Protein AF-Q9I3F7-F1 (afdb_monomer_lite)

pLDDT: mean 92.67, std 5.55, range [68.88, 98.31]

Structure (mmCIF, N/CA/C/O backbone):
data_AF-Q9I3F7-F1
#
_entry.id   AF-Q9I3F7-F1
#
loop_
_atom_site.group_PDB
_atom_site.id
_atom_site.type_symbol
_atom_site.label_atom_id
_atom_site.label_alt_id
_atom_site.label_comp_id
_atom_site.label_asym_id
_atom_site.label_entity_id
_atom_site.label_seq_id
_atom_site.pdbx_PDB_ins_code
_atom_site.Cartn_x
_atom_site.Cartn_y
_atom_site.Cartn_z
_atom_site.occupancy
_atom_site.B_iso_or_equiv
_atom_site.auth_seq_id
_atom_site.auth_comp_id
_atom_site.auth_asym_id
_atom_site.auth_atom_id
_atom_site.pdbx_PDB_model_num
ATOM 1 N N . MET A 1 1 ? -3.276 -1.428 0.324 1.00 85.62 1 MET A N 1
ATOM 2 C CA . MET A 1 1 ? -2.419 -0.882 1.399 1.00 85.62 1 MET A CA 1
ATOM 3 C C . MET A 1 1 ? -3.302 -0.274 2.473 1.00 85.62 1 MET A C 1
ATOM 5 O O . MET A 1 1 ? -4.409 0.123 2.138 1.00 85.62 1 MET A O 1
ATOM 9 N N . ILE A 1 2 ? -2.845 -0.257 3.723 1.00 95.44 2 ILE A N 1
ATOM 10 C CA . ILE A 1 2 ? -3.540 0.351 4.869 1.00 95.44 2 ILE A CA 1
ATOM 11 C C . ILE A 1 2 ? -2.523 1.130 5.718 1.00 95.44 2 ILE A C 1
ATOM 13 O O . ILE A 1 2 ? -1.342 0.770 5.686 1.00 95.44 2 ILE A O 1
ATOM 17 N N . PRO A 1 3 ? -2.939 2.162 6.472 1.00 95.75 3 PRO A N 1
ATOM 18 C CA . PRO A 1 3 ? -2.073 2.801 7.459 1.00 95.75 3 PRO A CA 1
ATOM 19 C C . PRO A 1 3 ? -1.692 1.837 8.586 1.00 95.75 3 PRO A C 1
ATOM 21 O O . PRO A 1 3 ? -2.475 0.958 8.956 1.00 95.75 3 PRO A O 1
ATOM 24 N N . VAL A 1 4 ? -0.512 2.041 9.175 1.00 94.19 4 VAL A N 1
ATOM 25 C CA . VAL A 1 4 ? -0.066 1.261 10.340 1.00 94.19 4 VAL A CA 1
ATOM 26 C C . VAL A 1 4 ? -0.965 1.494 11.556 1.00 94.19 4 VAL A C 1
ATOM 28 O O . VAL A 1 4 ? -1.304 0.533 12.239 1.00 94.19 4 VAL A O 1
ATOM 31 N N . ASP A 1 5 ? -1.437 2.726 11.761 1.00 95.69 5 ASP A N 1
ATOM 32 C CA . ASP A 1 5 ? -2.323 3.068 12.878 1.00 95.69 5 ASP A CA 1
ATOM 33 C C . ASP A 1 5 ? -3.667 2.345 12.761 1.00 95.69 5 ASP A C 1
ATOM 35 O O . ASP A 1 5 ? -4.121 1.723 13.717 1.00 95.69 5 ASP A O 1
ATOM 39 N N . TYR A 1 6 ? -4.241 2.293 11.552 1.00 97.69 6 TYR A N 1
ATOM 40 C CA . TYR A 1 6 ? -5.432 1.484 11.283 1.00 97.69 6 TYR A CA 1
ATOM 41 C C . TYR A 1 6 ? -5.195 0.002 11.601 1.00 97.69 6 TYR A C 1
ATOM 43 O O . TYR A 1 6 ? -6.049 -0.662 12.187 1.00 97.69 6 TYR A O 1
ATOM 51 N N . CYS A 1 7 ? -4.032 -0.533 11.214 1.00 97.94 7 CYS A N 1
ATOM 52 C CA . CYS A 1 7 ? -3.683 -1.919 11.509 1.00 97.94 7 CYS A CA 1
ATOM 53 C C . CYS A 1 7 ? -3.621 -2.169 13.025 1.00 97.94 7 CYS A C 1
ATOM 55 O O . CYS A 1 7 ? -4.185 -3.150 13.509 1.00 97.94 7 CYS A O 1
ATOM 57 N N . ALA A 1 8 ? -2.992 -1.262 13.777 1.00 98.12 8 ALA A N 1
ATOM 58 C CA . ALA A 1 8 ? -2.903 -1.342 15.230 1.00 98.12 8 ALA A CA 1
ATOM 59 C C . ALA A 1 8 ? -4.284 -1.261 15.900 1.00 98.12 8 ALA A C 1
ATOM 61 O O . ALA A 1 8 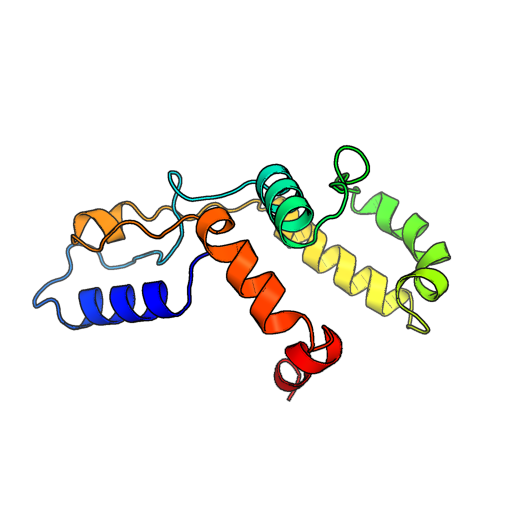? -4.599 -2.095 16.748 1.00 98.12 8 ALA A O 1
ATOM 62 N N . GLU A 1 9 ? -5.134 -0.318 15.486 1.00 97.88 9 GLU A N 1
ATOM 63 C CA . GLU A 1 9 ? -6.507 -0.186 15.986 1.00 97.88 9 GLU A CA 1
ATOM 64 C C . GLU A 1 9 ? -7.342 -1.440 15.705 1.00 97.88 9 GLU A C 1
ATOM 66 O O . GLU A 1 9 ? -8.020 -1.946 16.600 1.00 97.88 9 GLU A O 1
ATOM 71 N N . ALA A 1 10 ? -7.252 -1.989 14.490 1.00 98.12 10 ALA A N 1
ATOM 72 C CA . ALA A 1 10 ? -7.932 -3.225 14.120 1.00 98.12 10 ALA A CA 1
ATOM 73 C C . ALA A 1 10 ? -7.455 -4.418 14.966 1.00 98.12 10 ALA A C 1
ATOM 75 O O . ALA A 1 10 ? -8.276 -5.202 15.442 1.00 98.12 10 ALA A O 1
ATOM 76 N N . LEU A 1 11 ? -6.142 -4.539 15.199 1.00 98.31 11 LEU A N 1
ATOM 77 C CA . LEU A 1 11 ? -5.571 -5.580 16.058 1.00 98.31 11 LEU A CA 1
ATOM 78 C C . LEU A 1 11 ? -6.060 -5.458 17.503 1.00 98.31 11 LEU A C 1
ATOM 80 O O . LEU A 1 11 ? -6.470 -6.460 18.085 1.00 98.31 11 LEU A O 1
ATOM 84 N N . ILE A 1 12 ? -6.057 -4.248 18.069 1.00 98.00 12 ILE A N 1
ATOM 85 C CA . ILE A 1 12 ? -6.564 -3.992 19.424 1.00 98.00 12 ILE A CA 1
ATOM 86 C C . ILE A 1 12 ? -8.057 -4.321 19.499 1.00 98.00 12 ILE A C 1
ATOM 88 O O . ILE A 1 12 ? -8.488 -5.025 20.413 1.00 98.00 12 ILE A O 1
ATOM 92 N N . GLY A 1 13 ? -8.843 -3.867 18.521 1.00 97.25 13 GLY A N 1
ATOM 93 C CA . GLY A 1 13 ? -10.279 -4.119 18.465 1.00 97.25 13 GLY A CA 1
ATOM 94 C C . GLY A 1 13 ? -10.620 -5.610 18.412 1.00 97.25 13 GLY A C 1
ATOM 95 O O . GLY A 1 13 ? -11.537 -6.046 19.101 1.00 97.25 13 GLY A O 1
ATOM 96 N N . LEU A 1 14 ? -9.855 -6.409 17.662 1.00 98.19 14 LEU A N 1
ATOM 97 C CA . LEU A 1 14 ? -10.007 -7.866 17.644 1.00 98.19 14 LEU A CA 1
ATOM 98 C C . LEU A 1 14 ? -9.528 -8.515 18.953 1.00 98.19 14 LEU A C 1
ATOM 100 O O . LEU A 1 14 ? -10.222 -9.362 19.508 1.00 98.19 14 LEU A O 1
ATOM 104 N N . ALA A 1 15 ? -8.365 -8.117 19.471 1.00 97.56 15 ALA A N 1
ATOM 105 C CA . ALA A 1 15 ? -7.763 -8.735 20.653 1.00 97.56 15 ALA A CA 1
ATOM 106 C C . ALA A 1 15 ? -8.561 -8.494 21.945 1.00 97.56 15 ALA A C 1
ATOM 108 O O . ALA A 1 15 ? -8.517 -9.319 22.856 1.00 97.56 15 ALA A O 1
ATOM 109 N N . LEU A 1 16 ? -9.281 -7.372 22.035 1.00 97.19 16 LEU A N 1
ATOM 110 C CA . LEU A 1 16 ? -10.071 -7.007 23.214 1.00 97.19 16 LEU A CA 1
ATOM 111 C C . LEU A 1 16 ? -11.514 -7.527 23.176 1.00 97.19 16 LEU A C 1
ATOM 113 O O . LEU A 1 16 ? -12.254 -7.344 24.147 1.00 97.19 16 LEU A O 1
ATOM 117 N N . LYS A 1 17 ? -11.941 -8.176 22.088 1.00 97.06 17 LYS A N 1
ATOM 118 C CA . LYS A 1 17 ? -13.280 -8.762 22.015 1.00 97.06 17 LYS A CA 1
ATOM 119 C C . LYS A 1 17 ? -13.389 -10.020 22.884 1.00 97.06 17 LYS A C 1
ATOM 121 O O . LYS A 1 17 ? -12.553 -10.911 22.762 1.00 97.06 17 LYS A O 1
ATOM 126 N N . PRO A 1 18 ? -14.459 -10.165 23.694 1.00 96.81 18 PRO A N 1
ATOM 127 C CA . PRO A 1 18 ? -14.674 -11.374 24.495 1.00 96.81 18 PRO A CA 1
ATOM 128 C C . PRO A 1 18 ? -14.852 -12.643 23.652 1.00 96.81 18 PRO A C 1
ATOM 130 O O . PRO A 1 18 ? -14.509 -13.738 24.088 1.00 96.81 18 PRO A O 1
ATOM 133 N N . CYS A 1 19 ? -15.428 -12.498 22.458 1.00 97.31 19 CYS A N 1
ATOM 134 C CA . CYS A 1 19 ? -15.626 -13.570 21.495 1.00 97.31 19 CYS A CA 1
ATOM 135 C C . CYS A 1 19 ? -15.497 -12.997 20.081 1.00 97.31 19 CYS A C 1
ATOM 137 O O . CYS A 1 19 ? -15.997 -11.905 19.806 1.00 97.31 19 CYS A O 1
ATOM 139 N N . LEU A 1 20 ? -14.817 -13.743 19.215 1.00 98.12 20 LEU A N 1
ATOM 140 C CA . LEU A 1 20 ? -14.636 -13.440 17.801 1.00 98.12 20 LEU A CA 1
ATOM 141 C C . LEU A 1 20 ? -15.626 -14.273 16.980 1.00 98.12 20 LEU A C 1
ATOM 143 O O . LEU A 1 20 ? -15.785 -15.468 17.235 1.00 98.12 20 LEU A O 1
ATOM 147 N N . GLY A 1 21 ? -16.282 -13.657 15.997 1.00 97.94 21 GLY A N 1
ATOM 148 C CA . GLY A 1 21 ? -17.213 -14.329 15.089 1.00 97.94 21 GLY A CA 1
ATOM 149 C C . GLY A 1 21 ? -16.529 -15.239 14.066 1.00 97.94 21 GLY A C 1
ATOM 150 O O . GLY A 1 21 ? -17.168 -16.133 13.515 1.00 97.94 21 GLY A O 1
ATOM 151 N N . HIS A 1 22 ? -15.224 -15.053 13.837 1.00 98.06 22 HIS A N 1
ATOM 152 C CA . HIS A 1 22 ? -14.426 -15.798 12.864 1.00 98.06 22 HIS A CA 1
ATOM 153 C C . HIS A 1 22 ? -13.066 -16.205 13.448 1.00 98.06 22 HIS A C 1
ATOM 155 O O . HIS A 1 22 ? -12.542 -15.579 14.362 1.00 98.06 22 HIS A O 1
ATOM 161 N N . SER A 1 23 ? -12.449 -17.249 12.890 1.00 96.56 23 SER A N 1
ATOM 162 C CA . SER A 1 23 ? -11.103 -17.702 13.289 1.00 96.56 23 SER A CA 1
ATOM 163 C C . SER A 1 23 ? -9.965 -17.060 12.486 1.00 96.56 23 SER A C 1
ATOM 165 O O . SER A 1 23 ? -8.796 -17.235 12.825 1.00 96.56 23 SER A O 1
ATOM 167 N N . LEU A 1 24 ? -10.293 -16.341 11.408 1.00 97.81 24 LEU A N 1
ATOM 168 C CA . LEU A 1 24 ? -9.333 -15.704 10.509 1.00 97.81 24 LEU A CA 1
ATOM 169 C C . LEU A 1 24 ? -9.894 -14.389 9.973 1.00 97.81 24 LEU A C 1
ATOM 171 O O . LEU A 1 24 ? -11.006 -14.361 9.433 1.00 97.81 24 LEU A O 1
ATOM 175 N N . TYR A 1 25 ? -9.059 -13.353 10.032 1.00 97.94 25 TYR A N 1
ATOM 176 C CA . TYR A 1 25 ? -9.343 -12.005 9.555 1.00 97.94 25 TYR A CA 1
ATOM 177 C C . TYR A 1 25 ? -8.221 -11.512 8.644 1.00 97.94 25 TYR A C 1
ATOM 179 O O . TYR A 1 25 ? -7.046 -11.773 8.899 1.00 97.94 25 TYR A O 1
ATOM 187 N N . HIS A 1 26 ? -8.581 -10.740 7.618 1.00 97.31 26 HIS A N 1
ATOM 188 C CA . HIS A 1 26 ? -7.622 -9.963 6.842 1.00 97.31 26 HIS A CA 1
ATOM 189 C C . HIS A 1 26 ? -7.745 -8.486 7.193 1.00 97.31 26 HIS A C 1
ATOM 191 O O . HIS A 1 26 ? -8.710 -7.817 6.818 1.00 97.31 26 HIS A O 1
ATOM 197 N N . ILE A 1 27 ? -6.727 -7.964 7.871 1.00 97.75 27 ILE A N 1
ATOM 198 C CA . ILE A 1 27 ? -6.592 -6.532 8.119 1.00 97.75 27 ILE A CA 1
ATOM 199 C C . ILE A 1 27 ? -6.060 -5.897 6.837 1.00 97.75 27 ILE A C 1
ATOM 201 O O . ILE A 1 27 ? -4.875 -5.970 6.518 1.00 97.75 27 ILE A O 1
ATOM 205 N N . SER A 1 28 ? -6.980 -5.376 6.030 1.00 97.19 28 SER A N 1
ATOM 206 C CA . SER A 1 28 ? -6.699 -4.911 4.675 1.00 97.19 28 SER A CA 1
ATOM 207 C C . SER A 1 28 ? -7.700 -3.847 4.232 1.00 97.19 28 SER A C 1
ATOM 209 O O . SER A 1 28 ? -8.728 -3.645 4.876 1.00 97.19 28 SER A O 1
ATOM 211 N N . ALA A 1 29 ? -7.414 -3.199 3.100 1.00 97.19 29 ALA A N 1
ATOM 212 C CA . ALA A 1 29 ? -8.285 -2.190 2.499 1.00 97.19 29 ALA A CA 1
ATOM 213 C C . ALA A 1 29 ? -9.657 -2.754 2.073 1.00 97.19 29 ALA A C 1
ATOM 215 O O . ALA A 1 29 ? -10.656 -2.032 2.052 1.00 97.19 29 ALA A O 1
ATOM 216 N N . GLY A 1 30 ? -9.719 -4.048 1.739 1.00 96.94 30 GLY A N 1
ATOM 217 C CA . GLY A 1 30 ? -10.912 -4.661 1.168 1.00 96.94 30 GLY A CA 1
ATOM 218 C C . GLY A 1 30 ? -11.299 -4.096 -0.197 1.00 96.94 30 GLY A C 1
ATOM 219 O O . GLY A 1 30 ? -10.694 -3.159 -0.721 1.00 96.94 30 GLY A O 1
ATOM 220 N N . HIS A 1 31 ? -12.372 -4.643 -0.763 1.00 95.00 31 HIS A N 1
ATOM 221 C CA . HIS A 1 31 ? -12.860 -4.257 -2.090 1.00 95.00 31 HIS A CA 1
ATOM 222 C C . HIS A 1 31 ? -13.299 -2.793 -2.202 1.00 95.00 31 HIS A C 1
ATOM 224 O O . HIS A 1 31 ? -13.265 -2.229 -3.290 1.00 95.00 31 HIS A O 1
ATOM 230 N N . ARG A 1 32 ? -13.698 -2.163 -1.090 1.00 94.88 32 ARG A N 1
ATOM 231 C CA . ARG A 1 32 ? -14.228 -0.790 -1.094 1.00 94.88 32 ARG A CA 1
ATOM 232 C C . ARG A 1 32 ? -13.146 0.287 -1.026 1.00 94.88 32 ARG A C 1
ATOM 234 O O . ARG A 1 32 ? -13.349 1.371 -1.565 1.00 94.88 32 ARG A O 1
ATOM 241 N N . ALA A 1 33 ? -12.018 0.010 -0.369 1.00 96.69 33 ALA A N 1
ATOM 242 C CA . ALA A 1 33 ? -10.962 1.003 -0.163 1.00 96.69 33 ALA A CA 1
ATOM 243 C C . ALA A 1 33 ? -9.659 0.699 -0.919 1.00 96.69 33 ALA A C 1
ATOM 245 O O . ALA A 1 33 ? -8.710 1.479 -0.842 1.00 96.69 33 ALA A O 1
ATOM 246 N N . ALA A 1 34 ? -9.588 -0.417 -1.651 1.00 96.81 34 ALA A N 1
ATOM 247 C CA . ALA A 1 34 ? -8.447 -0.703 -2.509 1.00 96.81 34 ALA A CA 1
ATOM 248 C C . ALA A 1 34 ? -8.297 0.339 -3.629 1.00 96.81 34 ALA A C 1
ATOM 250 O O . ALA A 1 34 ? -9.277 0.924 -4.100 1.00 96.81 34 ALA A O 1
ATOM 251 N N . CYS A 1 35 ? -7.046 0.541 -4.044 1.00 96.00 35 CYS A N 1
ATOM 252 C CA . CYS A 1 35 ? -6.661 1.453 -5.112 1.00 96.00 35 CYS A CA 1
ATOM 253 C C . CYS A 1 35 ? -5.888 0.682 -6.182 1.00 96.00 35 CYS A C 1
ATOM 255 O O . CYS A 1 35 ? -5.065 -0.184 -5.873 1.00 96.00 35 CYS A O 1
ATOM 257 N N . THR A 1 36 ? -6.140 1.030 -7.432 1.00 93.62 36 THR A N 1
ATOM 258 C CA . THR A 1 36 ? -5.365 0.623 -8.599 1.00 93.62 36 THR A CA 1
ATOM 259 C C . THR A 1 36 ? -4.049 1.396 -8.668 1.00 93.62 36 THR A C 1
ATOM 261 O O . THR A 1 36 ? -3.902 2.458 -8.065 1.00 93.62 36 THR A O 1
ATOM 264 N N . PHE A 1 37 ? -3.089 0.898 -9.452 1.00 92.69 37 PHE A N 1
ATOM 265 C CA . PHE A 1 37 ? -1.855 1.642 -9.711 1.00 92.69 37 PHE A CA 1
ATOM 266 C C . PHE A 1 37 ? -2.130 3.018 -10.335 1.00 92.69 37 PHE A C 1
ATOM 268 O O . PHE A 1 37 ? -1.506 3.988 -9.926 1.00 92.69 37 PHE A O 1
ATOM 275 N N . GLY A 1 38 ? -3.079 3.118 -11.275 1.00 95.50 38 GLY A N 1
ATOM 276 C CA . GLY A 1 38 ? -3.427 4.390 -11.920 1.00 95.50 38 GLY A CA 1
ATOM 277 C C . GLY A 1 38 ? -3.911 5.443 -10.921 1.00 95.50 38 GLY A C 1
ATOM 278 O O . GLY A 1 38 ? -3.419 6.565 -10.925 1.00 95.50 38 GLY A O 1
ATOM 279 N N . GLU A 1 39 ? -4.788 5.062 -9.987 1.00 96.94 39 GLU A N 1
ATOM 280 C CA . GLU A 1 39 ? -5.240 5.969 -8.919 1.00 96.94 39 GLU A CA 1
ATOM 281 C C . GLU A 1 39 ? -4.085 6.421 -8.011 1.00 96.94 39 GLU A C 1
ATOM 283 O O . GLU A 1 39 ? -4.044 7.575 -7.578 1.00 96.94 39 GLU A O 1
ATOM 288 N N . ILE A 1 40 ? -3.138 5.521 -7.729 1.00 97.00 40 ILE A N 1
ATOM 289 C CA . ILE A 1 40 ? -1.948 5.828 -6.927 1.00 97.00 40 ILE A CA 1
ATOM 290 C C . ILE A 1 40 ? -1.014 6.777 -7.679 1.00 97.00 40 ILE A C 1
ATOM 292 O O . ILE A 1 40 ? -0.550 7.748 -7.089 1.00 97.00 40 ILE A O 1
ATOM 296 N N . ASP A 1 41 ? -0.755 6.521 -8.960 1.00 97.62 41 ASP A N 1
ATOM 297 C CA . ASP A 1 41 ? 0.088 7.351 -9.823 1.00 97.62 41 ASP A CA 1
ATOM 298 C C . ASP A 1 41 ? -0.463 8.776 -9.926 1.00 97.62 41 ASP A C 1
ATOM 300 O O . ASP A 1 41 ? 0.258 9.745 -9.696 1.00 97.62 41 ASP A O 1
ATOM 304 N N . GLU A 1 42 ? -1.766 8.919 -10.165 1.00 97.94 42 GLU A N 1
ATOM 305 C CA . GLU A 1 42 ? -2.416 10.226 -10.199 1.00 97.94 42 GLU A CA 1
ATOM 306 C C . GLU A 1 42 ? -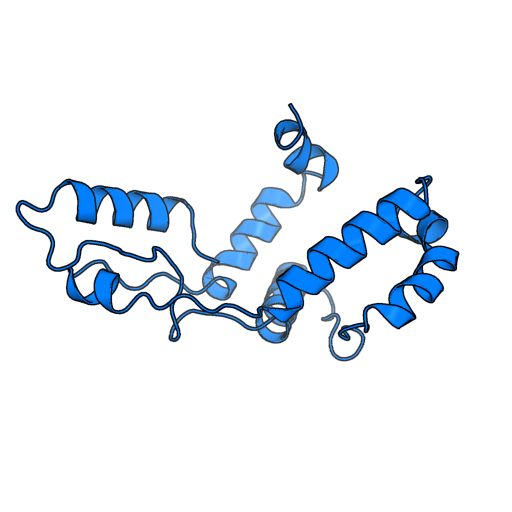2.333 10.963 -8.857 1.00 97.94 42 GLU A C 1
ATOM 308 O O . GLU A 1 42 ? -2.039 12.161 -8.820 1.00 97.94 42 GLU A O 1
ATOM 313 N N . ALA A 1 43 ? -2.596 10.272 -7.744 1.00 97.94 43 ALA A N 1
ATOM 314 C CA . ALA A 1 43 ? -2.528 10.875 -6.417 1.00 97.94 43 ALA A CA 1
ATOM 315 C C . ALA A 1 43 ? -1.091 11.275 -6.045 1.00 97.94 43 ALA A C 1
ATOM 317 O O . ALA A 1 43 ? -0.875 12.373 -5.530 1.00 97.94 43 ALA A O 1
ATOM 318 N N . PHE A 1 44 ? -0.108 10.436 -6.375 1.00 97.06 44 PHE A N 1
ATOM 319 C CA . PHE A 1 44 ? 1.309 10.725 -6.176 1.00 97.06 44 PHE A CA 1
ATOM 320 C C . PHE A 1 44 ? 1.761 11.923 -7.016 1.00 97.06 44 PHE A C 1
ATOM 322 O O . PHE A 1 44 ? 2.409 12.835 -6.505 1.00 97.06 44 PHE A O 1
ATOM 329 N N . ALA A 1 45 ? 1.386 11.955 -8.297 1.00 97.25 45 ALA A N 1
ATOM 330 C CA . ALA A 1 45 ? 1.706 13.044 -9.212 1.00 97.25 45 ALA A CA 1
ATOM 331 C C . ALA A 1 45 ? 1.143 14.382 -8.718 1.00 97.25 45 ALA A C 1
ATOM 333 O O . ALA A 1 45 ? 1.875 15.372 -8.667 1.00 97.25 45 ALA A O 1
ATOM 334 N N . ARG A 1 46 ? -0.119 14.393 -8.261 1.00 97.50 46 ARG A N 1
ATOM 335 C CA . ARG A 1 46 ? -0.732 15.573 -7.632 1.00 97.50 46 ARG A CA 1
ATOM 336 C C . ARG A 1 46 ? 0.032 16.017 -6.386 1.00 97.50 46 ARG A C 1
ATOM 338 O O . ARG A 1 46 ? 0.355 17.196 -6.280 1.00 97.50 46 ARG A O 1
ATOM 345 N N . ALA A 1 47 ? 0.351 15.094 -5.478 1.00 96.81 47 ALA A N 1
ATOM 346 C CA . ALA A 1 47 ? 1.076 15.405 -4.245 1.00 96.81 47 ALA A CA 1
ATOM 347 C C . ALA A 1 47 ? 2.491 15.952 -4.501 1.00 96.81 47 ALA A C 1
ATOM 349 O O . ALA A 1 47 ? 2.969 16.805 -3.757 1.00 96.81 47 ALA A O 1
ATOM 350 N N . ASN A 1 48 ? 3.148 15.484 -5.563 1.00 94.00 48 ASN A N 1
ATOM 351 C CA . ASN A 1 48 ? 4.511 15.872 -5.917 1.00 94.00 48 ASN A CA 1
ATOM 352 C C . ASN A 1 48 ? 4.583 17.040 -6.926 1.00 94.00 48 ASN A C 1
ATOM 354 O O . ASN A 1 48 ? 5.671 17.400 -7.369 1.00 94.00 48 ASN A O 1
ATOM 358 N N . GLY A 1 49 ? 3.442 17.608 -7.343 1.00 94.69 49 GLY A N 1
ATOM 359 C CA . GLY A 1 49 ? 3.395 18.673 -8.354 1.00 94.69 49 GLY A CA 1
ATOM 360 C C . GLY A 1 49 ? 3.959 18.257 -9.720 1.00 94.69 49 GLY A C 1
ATOM 361 O O . GLY A 1 49 ? 4.520 19.084 -10.439 1.00 94.69 49 GLY A O 1
ATOM 362 N N . ALA A 1 50 ? 3.849 16.974 -10.068 1.00 95.25 50 ALA A N 1
ATOM 363 C CA . ALA A 1 50 ? 4.408 16.381 -11.278 1.00 95.25 50 ALA A CA 1
ATOM 364 C C . ALA A 1 50 ? 3.307 15.839 -12.204 1.00 95.25 50 ALA A C 1
ATOM 366 O O . ALA A 1 50 ? 2.143 15.725 -11.826 1.00 95.25 50 ALA A O 1
ATOM 367 N N . ALA A 1 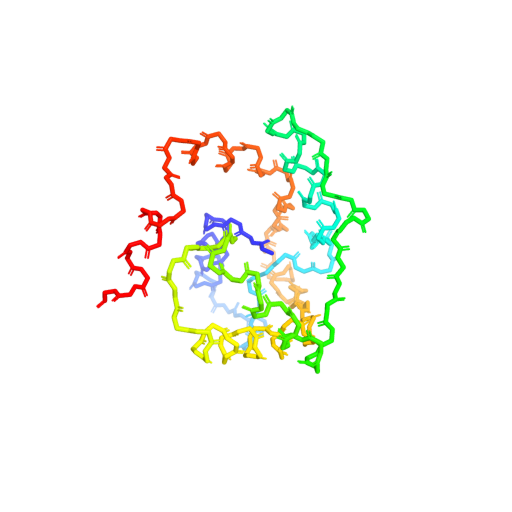51 ? 3.680 15.485 -13.434 1.00 97.06 51 ALA A N 1
ATOM 368 C CA . ALA A 1 51 ? 2.791 14.743 -14.322 1.00 97.06 51 ALA A CA 1
ATOM 369 C C . ALA A 1 51 ? 2.773 13.249 -13.940 1.00 97.06 51 ALA A C 1
ATOM 371 O O . ALA A 1 51 ? 3.834 12.710 -13.602 1.00 97.06 51 ALA A O 1
ATOM 372 N N . PRO A 1 52 ? 1.616 12.568 -14.041 1.00 97.50 52 PRO A N 1
ATOM 373 C CA . PRO A 1 52 ? 1.536 11.128 -13.822 1.00 97.50 52 PRO A CA 1
ATOM 374 C C . PRO A 1 52 ? 2.420 10.351 -14.805 1.00 97.50 52 PRO A C 1
ATOM 376 O O . PRO A 1 52 ? 2.788 10.820 -15.895 1.00 97.50 52 PRO A O 1
ATOM 379 N N . VAL A 1 53 ? 2.781 9.129 -14.423 1.00 95.94 53 VAL A N 1
ATOM 380 C CA . VAL A 1 53 ? 3.409 8.174 -15.337 1.00 95.94 53 VAL A CA 1
ATOM 381 C C . VAL A 1 53 ? 2.449 7.849 -16.483 1.00 95.94 53 VAL A C 1
ATOM 383 O O . VAL A 1 53 ? 2.872 7.881 -17.648 1.00 95.94 53 VAL A O 1
ATOM 386 N N . GLY A 1 54 ? 1.173 7.625 -16.156 1.00 94.50 54 GLY A N 1
ATOM 387 C CA . GLY A 1 54 ? 0.091 7.347 -17.095 1.00 94.50 54 GLY A CA 1
ATOM 388 C C . GLY A 1 54 ? 0.385 6.123 -17.961 1.00 94.50 54 GLY A C 1
ATOM 389 O O . GLY A 1 54 ? 0.972 5.146 -17.501 1.00 94.50 54 GLY A O 1
ATOM 390 N N . GLU A 1 55 ? 0.073 6.221 -19.253 1.00 91.44 55 GLU A N 1
ATOM 391 C CA . GLU A 1 55 ? 0.248 5.156 -20.260 1.00 91.44 55 GLU A CA 1
ATOM 392 C C . GLU A 1 55 ? 1.694 4.650 -20.424 1.00 91.44 55 GLU A C 1
ATOM 394 O O . GLU A 1 55 ? 1.948 3.628 -21.063 1.00 91.44 55 GLU A O 1
ATOM 399 N N . ARG A 1 56 ? 2.686 5.355 -19.860 1.00 90.44 56 ARG A N 1
ATOM 400 C CA . ARG A 1 56 ? 4.074 4.867 -19.839 1.00 90.44 56 ARG A CA 1
ATOM 401 C C . ARG A 1 56 ? 4.247 3.683 -18.890 1.00 90.44 56 ARG A C 1
ATOM 403 O O . ARG A 1 56 ? 5.202 2.920 -19.053 1.00 90.44 56 ARG A O 1
ATOM 410 N N . TYR A 1 57 ? 3.369 3.545 -17.898 1.00 90.75 57 TYR A N 1
ATOM 411 C CA . TYR A 1 57 ? 3.344 2.386 -17.026 1.00 90.75 57 TYR A CA 1
ATOM 412 C C . TYR A 1 57 ? 2.653 1.235 -17.747 1.00 90.75 57 TYR A C 1
ATOM 414 O O . TYR A 1 57 ? 1.484 1.314 -18.111 1.00 90.75 57 TYR A O 1
ATOM 422 N N . ARG A 1 58 ? 3.385 0.139 -17.927 1.00 86.00 58 ARG A N 1
ATOM 423 C CA . ARG A 1 58 ? 2.855 -1.084 -18.518 1.00 86.00 58 ARG A CA 1
ATOM 424 C C . ARG A 1 58 ? 3.391 -2.291 -17.778 1.00 86.00 58 ARG A C 1
ATOM 426 O O . ARG A 1 58 ? 4.560 -2.317 -17.385 1.00 86.00 58 ARG A O 1
ATOM 433 N N . LYS A 1 59 ? 2.544 -3.306 -17.644 1.00 84.31 59 LYS A N 1
ATOM 434 C CA . LYS A 1 59 ? 2.990 -4.634 -17.238 1.00 84.31 59 LYS A CA 1
ATOM 435 C C . LYS A 1 59 ? 3.935 -5.179 -18.312 1.00 84.31 59 LYS A C 1
ATOM 437 O O . LYS A 1 59 ? 3.695 -4.994 -19.504 1.00 84.31 59 LYS A O 1
ATOM 442 N N . VAL A 1 60 ? 5.035 -5.785 -17.880 1.00 84.69 60 VAL A N 1
ATOM 443 C CA . VAL A 1 60 ? 6.021 -6.422 -18.758 1.00 84.69 60 VAL A CA 1
ATOM 444 C C . VAL A 1 60 ? 5.954 -7.914 -18.493 1.00 84.69 60 VAL A C 1
ATOM 446 O O . VAL A 1 60 ? 6.036 -8.326 -17.337 1.00 84.69 60 VAL A O 1
ATOM 449 N N . GLU A 1 61 ? 5.800 -8.704 -19.550 1.00 84.69 61 GLU A N 1
ATOM 450 C CA . GLU A 1 61 ? 5.769 -10.157 -19.434 1.00 84.69 61 GLU A CA 1
ATOM 451 C C . GLU A 1 61 ? 7.131 -10.696 -18.982 1.00 84.69 61 GLU A C 1
ATOM 453 O O . GLU A 1 61 ? 8.189 -10.123 -19.262 1.00 84.69 61 GLU A O 1
ATOM 458 N N . VAL A 1 62 ? 7.115 -11.824 -18.271 1.00 81.38 62 VAL A N 1
ATOM 459 C CA . VAL A 1 62 ? 8.321 -12.406 -17.658 1.00 81.38 62 VAL A CA 1
ATOM 460 C C . VAL A 1 62 ? 9.426 -12.670 -18.689 1.00 81.38 62 VAL A C 1
ATOM 462 O O . VAL A 1 62 ? 10.615 -12.489 -18.392 1.00 81.38 62 VAL A O 1
ATOM 465 N N . ASP A 1 63 ? 9.044 -13.075 -19.901 1.00 82.75 63 ASP A N 1
ATOM 466 C CA . ASP A 1 63 ? 9.970 -13.366 -20.996 1.00 82.75 63 ASP A CA 1
ATOM 467 C C . ASP A 1 63 ? 10.661 -12.106 -21.538 1.00 82.75 63 ASP A C 1
ATOM 469 O O . ASP A 1 63 ? 11.844 -12.158 -21.899 1.00 82.75 63 ASP A O 1
ATOM 473 N N . ASP A 1 64 ? 9.985 -10.958 -21.464 1.00 86.19 64 ASP A N 1
ATOM 474 C CA . ASP A 1 64 ? 10.482 -9.660 -21.925 1.00 86.19 64 ASP A CA 1
ATOM 475 C C . ASP A 1 64 ? 11.399 -8.974 -20.900 1.00 86.19 64 ASP A C 1
ATOM 477 O O . ASP A 1 64 ? 12.140 -8.046 -21.237 1.00 86.19 64 ASP A O 1
ATOM 481 N N . LEU A 1 65 ? 11.436 -9.449 -19.647 1.00 85.44 65 LEU A N 1
ATOM 482 C CA . LEU A 1 65 ? 12.297 -8.875 -18.602 1.00 85.44 65 LEU A CA 1
ATOM 483 C C . LEU A 1 65 ? 13.782 -8.874 -18.993 1.00 85.44 65 LEU A C 1
ATOM 485 O O . LEU A 1 65 ? 14.538 -8.009 -18.549 1.00 85.44 65 LEU A O 1
ATOM 489 N N . LYS A 1 66 ? 14.218 -9.823 -19.833 1.00 85.38 66 LYS A N 1
ATOM 490 C CA . LYS A 1 66 ? 15.609 -9.893 -20.315 1.00 85.38 66 LYS A CA 1
ATOM 491 C C . LYS A 1 66 ? 16.004 -8.663 -21.131 1.00 85.38 66 LYS A C 1
ATOM 493 O O . LYS A 1 66 ? 17.160 -8.250 -21.058 1.00 85.38 66 LYS A O 1
ATOM 498 N N . GLU A 1 67 ? 15.066 -8.052 -21.850 1.00 86.56 67 GLU A N 1
ATOM 499 C CA . GLU A 1 67 ? 15.328 -6.838 -22.627 1.00 86.56 67 GLU A CA 1
ATOM 500 C C . GLU A 1 67 ? 15.601 -5.633 -21.721 1.00 86.56 67 GLU A C 1
ATOM 502 O O . GLU A 1 67 ? 16.409 -4.765 -22.060 1.00 86.56 67 GLU A O 1
ATOM 507 N N . LEU A 1 68 ? 15.025 -5.620 -20.513 1.00 85.19 68 LEU A N 1
ATOM 508 C CA . LEU A 1 68 ? 15.285 -4.575 -19.521 1.00 85.19 68 LEU A CA 1
ATOM 509 C C . LEU A 1 68 ? 16.728 -4.609 -19.004 1.00 85.19 68 LEU A C 1
ATOM 511 O O . LEU A 1 68 ? 17.257 -3.554 -18.638 1.00 85.19 68 LEU A O 1
ATOM 515 N N . ALA A 1 69 ? 17.382 -5.778 -19.027 1.00 85.38 69 ALA A N 1
ATOM 516 C CA . ALA A 1 69 ? 18.724 -5.962 -18.475 1.00 85.38 69 ALA A CA 1
ATOM 517 C C . ALA A 1 69 ? 19.777 -5.062 -19.131 1.00 85.38 69 ALA A C 1
ATOM 519 O O . ALA A 1 69 ? 20.707 -4.617 -18.460 1.00 85.38 69 ALA A O 1
ATOM 520 N N . LYS A 1 70 ? 19.584 -4.721 -20.412 1.00 86.25 70 LYS A N 1
ATOM 521 C CA . LYS A 1 70 ? 20.442 -3.792 -21.168 1.00 86.25 70 LYS A CA 1
ATOM 522 C C . LYS A 1 70 ? 20.438 -2.369 -20.595 1.00 86.25 70 LYS A C 1
ATOM 524 O O . LYS A 1 70 ? 21.329 -1.589 -20.898 1.00 86.25 70 LYS A O 1
ATOM 529 N N . SER A 1 71 ? 19.431 -2.027 -19.791 1.00 88.50 71 SER A N 1
ATOM 530 C CA . SER A 1 71 ? 19.229 -0.686 -19.233 1.00 88.50 71 SER A CA 1
ATOM 531 C C . SER A 1 71 ? 19.339 -0.624 -17.710 1.00 88.50 71 SER A C 1
ATOM 533 O O . SER A 1 71 ? 19.060 0.419 -17.130 1.00 88.50 71 SER A O 1
ATOM 535 N N . PHE A 1 72 ? 19.714 -1.714 -17.033 1.00 89.25 72 PHE A N 1
ATOM 536 C CA . PHE A 1 72 ? 19.783 -1.704 -15.570 1.00 89.25 72 PHE A CA 1
ATOM 537 C C . PHE A 1 72 ? 20.811 -0.707 -15.051 1.00 89.25 72 PHE A C 1
ATOM 539 O O . PHE A 1 72 ? 20.469 0.115 -14.210 1.00 89.25 72 PHE A O 1
ATOM 546 N N . GLU A 1 73 ? 22.027 -0.716 -15.591 1.00 88.88 73 GLU A N 1
ATOM 547 C CA . GLU A 1 73 ? 23.091 0.159 -15.097 1.00 88.88 73 GLU A CA 1
ATOM 548 C C . GLU A 1 73 ? 22.725 1.646 -15.207 1.00 88.88 73 GLU A C 1
ATOM 550 O O . GLU A 1 73 ? 22.932 2.403 -14.263 1.00 88.88 73 GLU A O 1
ATOM 555 N N . SER A 1 74 ? 22.079 2.058 -16.302 1.00 92.12 74 SER A N 1
ATOM 556 C CA . SER A 1 74 ? 21.640 3.446 -16.485 1.00 92.12 74 SER A CA 1
ATOM 557 C C . SER A 1 74 ? 20.407 3.832 -15.662 1.00 92.12 74 SER A C 1
ATOM 559 O O . SER A 1 74 ? 20.178 5.020 -15.448 1.00 92.12 74 SER A O 1
ATOM 561 N N . ARG A 1 75 ? 19.599 2.863 -15.209 1.00 87.06 75 ARG A N 1
ATOM 562 C CA . ARG A 1 75 ? 18.358 3.112 -14.450 1.00 87.06 75 ARG A CA 1
ATOM 563 C C . ARG A 1 75 ? 18.534 3.016 -12.940 1.00 87.06 75 ARG A C 1
ATOM 565 O O . ARG A 1 75 ? 17.924 3.795 -12.218 1.00 87.06 75 ARG A O 1
ATOM 572 N N . ILE A 1 76 ? 19.296 2.031 -12.471 1.00 85.31 76 ILE A N 1
ATOM 573 C CA . ILE A 1 76 ? 19.433 1.697 -11.043 1.00 85.31 76 ILE A CA 1
ATOM 574 C C . ILE A 1 76 ? 20.890 1.699 -10.560 1.00 85.31 76 ILE A C 1
ATOM 576 O O . ILE A 1 76 ? 21.138 1.438 -9.386 1.00 85.31 76 ILE A O 1
ATOM 580 N N . GLY A 1 77 ? 21.851 2.011 -11.435 1.00 88.38 77 GLY A N 1
ATOM 581 C CA . GLY A 1 77 ? 23.279 2.001 -11.123 1.00 88.38 77 GLY A CA 1
ATOM 582 C C . GLY A 1 77 ? 23.934 0.618 -11.258 1.00 88.38 77 GLY A C 1
ATOM 583 O O . GLY A 1 77 ? 23.287 -0.348 -11.678 1.00 88.38 77 GLY A O 1
ATOM 584 N N . PRO A 1 78 ? 25.234 0.505 -10.922 1.00 88.62 78 PRO A N 1
ATOM 585 C CA . PRO A 1 78 ? 25.988 -0.739 -11.043 1.00 88.62 78 PRO A CA 1
ATOM 586 C C . PRO A 1 78 ? 25.357 -1.864 -10.216 1.00 88.62 78 PRO A C 1
ATOM 588 O O . PRO A 1 78 ? 25.279 -1.794 -8.991 1.00 88.62 78 PRO A O 1
ATOM 591 N N . ALA A 1 79 ? 24.920 -2.927 -10.887 1.00 87.69 79 ALA A N 1
ATOM 592 C CA . ALA A 1 79 ? 24.297 -4.082 -10.255 1.00 87.69 79 ALA A CA 1
ATOM 593 C C . ALA A 1 79 ? 24.599 -5.355 -11.048 1.00 87.69 79 ALA A C 1
ATOM 595 O O . ALA A 1 79 ? 24.849 -5.312 -12.251 1.00 87.69 79 ALA A O 1
ATOM 596 N N . ASN A 1 80 ? 24.536 -6.518 -10.395 1.00 90.62 80 ASN A N 1
ATOM 597 C CA . ASN A 1 80 ? 24.649 -7.791 -11.100 1.00 90.62 80 ASN A CA 1
ATOM 598 C C . ASN A 1 80 ? 23.339 -8.071 -11.865 1.00 90.62 80 ASN A C 1
ATOM 600 O O . ASN A 1 80 ? 22.326 -8.383 -11.226 1.00 90.62 80 ASN A O 1
ATOM 604 N N . PRO A 1 81 ? 23.328 -8.040 -13.212 1.00 89.56 81 PRO A N 1
ATOM 605 C CA . PRO A 1 81 ? 22.090 -8.138 -13.982 1.00 89.56 81 PRO A CA 1
ATOM 606 C C . PRO A 1 81 ? 21.370 -9.476 -13.785 1.00 89.56 81 PRO A C 1
ATOM 608 O O . PRO A 1 81 ? 20.145 -9.531 -13.869 1.00 89.56 81 PRO A O 1
ATOM 611 N N . ARG A 1 82 ? 22.095 -10.559 -13.465 1.00 90.44 82 ARG A N 1
ATOM 612 C CA . ARG A 1 82 ? 21.479 -11.863 -13.172 1.00 90.44 82 ARG A CA 1
ATOM 613 C C . ARG A 1 82 ? 20.689 -11.835 -11.866 1.00 90.44 82 ARG A C 1
ATOM 615 O O . ARG A 1 82 ? 19.614 -12.425 -11.805 1.00 90.44 82 ARG A O 1
ATOM 622 N N . LEU A 1 83 ? 21.205 -11.154 -10.839 1.00 91.88 83 LEU A N 1
ATOM 623 C CA . LEU A 1 83 ? 20.511 -11.009 -9.556 1.00 91.88 83 LEU A CA 1
ATOM 624 C C . LEU A 1 83 ? 19.285 -10.105 -9.695 1.00 91.88 83 LEU A C 1
ATOM 626 O O . LEU A 1 83 ? 18.212 -10.474 -9.223 1.00 91.88 83 LEU A O 1
ATOM 630 N N . VAL A 1 84 ? 19.417 -8.988 -10.418 1.00 91.62 84 VAL A N 1
ATOM 631 C CA . VAL A 1 84 ? 18.291 -8.085 -10.699 1.00 91.62 84 VAL A CA 1
ATOM 632 C C . VAL A 1 84 ? 17.195 -8.816 -11.482 1.00 91.62 84 VAL A C 1
ATOM 634 O O . VAL A 1 84 ? 16.038 -8.785 -11.076 1.00 91.62 84 VAL A O 1
ATOM 637 N N . LEU A 1 85 ? 17.538 -9.567 -12.538 1.00 91.12 85 LEU A N 1
ATOM 638 C CA . LEU A 1 85 ? 16.561 -10.381 -13.278 1.00 91.12 85 LEU A CA 1
ATOM 639 C C . LEU A 1 85 ? 15.873 -11.427 -12.397 1.00 91.12 85 LEU A C 1
ATOM 641 O O . LEU A 1 85 ? 14.671 -11.646 -12.533 1.00 91.12 85 LEU A O 1
ATOM 645 N N . ARG A 1 86 ? 16.616 -12.088 -11.502 1.00 91.69 86 ARG A N 1
ATOM 646 C CA . ARG A 1 86 ? 16.035 -13.054 -10.562 1.00 91.69 86 ARG A CA 1
ATOM 647 C C . ARG A 1 86 ? 15.021 -12.378 -9.638 1.00 91.69 86 ARG A C 1
ATOM 649 O O . ARG A 1 86 ? 13.943 -12.931 -9.449 1.00 91.69 86 ARG A O 1
ATOM 656 N N . ALA A 1 87 ? 15.346 -11.197 -9.111 1.00 90.81 87 ALA A N 1
ATOM 657 C CA . ALA A 1 87 ? 14.430 -10.417 -8.285 1.00 90.81 87 ALA A CA 1
ATOM 658 C C . ALA A 1 87 ? 13.179 -9.999 -9.074 1.00 90.81 87 ALA A C 1
ATOM 660 O O . ALA A 1 87 ? 12.068 -10.257 -8.621 1.00 90.81 87 ALA A O 1
ATOM 661 N N . LEU A 1 88 ? 13.339 -9.454 -10.287 1.00 91.19 88 LEU A N 1
ATOM 662 C CA . LEU A 1 88 ? 12.205 -9.059 -11.134 1.00 91.19 88 LEU A CA 1
ATOM 663 C C . LEU A 1 88 ? 11.268 -10.232 -11.444 1.00 91.19 88 LEU A C 1
ATOM 665 O O . LEU A 1 88 ? 10.057 -10.058 -11.402 1.00 91.19 88 LEU A O 1
ATOM 669 N N . ARG A 1 89 ? 11.798 -11.436 -11.697 1.00 90.50 89 ARG A N 1
ATOM 670 C CA . ARG A 1 89 ? 10.969 -12.637 -11.914 1.00 90.50 89 ARG A CA 1
ATOM 671 C C . ARG A 1 89 ? 10.149 -13.016 -10.687 1.00 90.50 89 ARG A C 1
ATOM 673 O O . ARG A 1 89 ? 8.983 -13.366 -10.831 1.00 90.50 89 ARG A O 1
ATOM 680 N N . LEU A 1 90 ? 10.750 -12.944 -9.498 1.00 90.12 90 LEU A N 1
ATOM 681 C CA . LEU A 1 90 ? 10.041 -13.214 -8.247 1.00 90.12 90 LEU A CA 1
ATOM 682 C C . LEU A 1 90 ? 8.905 -12.206 -8.049 1.00 90.12 90 LEU A C 1
ATOM 684 O O . LEU A 1 90 ? 7.764 -12.609 -7.850 1.00 90.12 90 LEU A O 1
ATOM 688 N N . TYR A 1 91 ? 9.196 -10.909 -8.178 1.00 87.56 91 TYR A N 1
ATOM 689 C CA . TYR A 1 91 ? 8.184 -9.862 -8.025 1.00 87.56 91 TYR A CA 1
ATOM 690 C C . TYR A 1 91 ? 7.116 -9.883 -9.123 1.00 87.56 91 TYR A C 1
ATOM 692 O O . TYR A 1 91 ? 5.963 -9.592 -8.824 1.00 87.56 91 TYR A O 1
ATOM 700 N N . SER A 1 92 ? 7.453 -10.281 -10.355 1.00 87.81 92 SER A N 1
ATOM 701 C CA . SER A 1 92 ? 6.466 -10.482 -11.424 1.00 87.81 92 SER A CA 1
ATOM 702 C C . SER A 1 92 ? 5.458 -11.557 -11.037 1.00 87.81 92 SER A C 1
ATOM 704 O O . SER A 1 92 ? 4.260 -11.307 -11.096 1.00 87.81 92 SER A O 1
ATOM 706 N N . GLY A 1 93 ? 5.933 -12.710 -10.549 1.00 87.50 93 GLY A N 1
ATOM 707 C CA . GLY A 1 93 ? 5.046 -13.778 -10.089 1.00 87.50 93 GLY A CA 1
ATOM 708 C C . GLY A 1 93 ? 4.118 -13.328 -8.959 1.00 87.50 93 GLY A C 1
ATOM 709 O O . GLY A 1 93 ? 2.952 -13.699 -8.949 1.00 87.50 93 GLY A O 1
ATOM 710 N N . PHE A 1 94 ? 4.594 -12.479 -8.041 1.00 86.38 94 PHE A N 1
ATOM 711 C CA . PHE A 1 94 ? 3.739 -11.884 -7.007 1.00 86.38 94 PHE A CA 1
ATOM 712 C C . PHE A 1 94 ? 2.729 -10.876 -7.565 1.00 86.38 94 PHE A C 1
ATOM 714 O O . PHE A 1 94 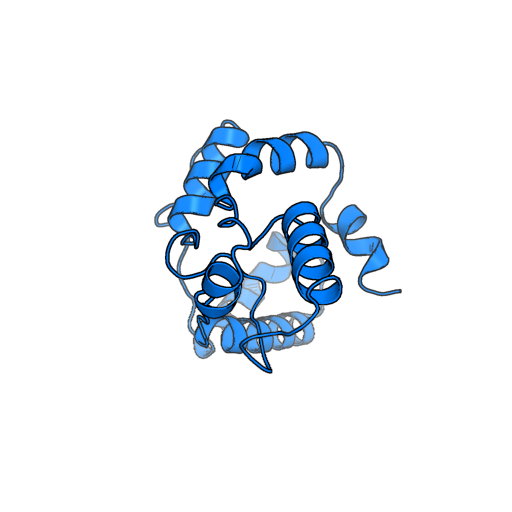? 1.575 -10.882 -7.141 1.00 86.38 94 PHE A O 1
ATOM 721 N N . ALA A 1 95 ? 3.138 -10.022 -8.506 1.00 86.94 95 ALA A N 1
ATOM 722 C CA . ALA A 1 95 ? 2.245 -9.062 -9.150 1.00 86.94 95 ALA A CA 1
ATOM 723 C C . ALA A 1 95 ? 1.127 -9.766 -9.939 1.00 86.94 95 ALA A C 1
ATOM 725 O O . ALA A 1 95 ? -0.011 -9.299 -9.938 1.00 86.94 95 ALA A O 1
ATOM 726 N N . ASP A 1 96 ? 1.430 -10.916 -10.547 1.00 87.00 96 ASP A N 1
ATOM 727 C CA . ASP A 1 96 ? 0.470 -11.734 -11.294 1.00 87.00 96 ASP A CA 1
ATOM 728 C C . ASP A 1 96 ? -0.643 -12.316 -10.422 1.00 87.00 96 ASP A C 1
ATOM 730 O O . ASP A 1 96 ? -1.759 -12.497 -10.907 1.00 87.00 96 ASP A O 1
ATOM 734 N N . LEU A 1 97 ? -0.377 -12.560 -9.133 1.00 88.69 97 LEU A N 1
ATOM 735 C CA . LEU A 1 97 ? -1.409 -13.015 -8.198 1.00 88.69 97 LEU A CA 1
ATOM 736 C C . LEU A 1 97 ? -2.520 -11.973 -8.033 1.00 88.69 97 LEU A C 1
ATOM 738 O O . LEU A 1 97 ? -3.661 -12.349 -7.776 1.00 88.69 97 LEU A O 1
ATOM 742 N N . ASN A 1 98 ? -2.182 -10.683 -8.175 1.00 86.50 98 ASN A N 1
ATOM 743 C CA . ASN A 1 98 ? -3.101 -9.546 -8.105 1.00 86.50 98 ASN A CA 1
ATOM 744 C C . ASN A 1 98 ? -4.128 -9.671 -6.961 1.00 86.50 98 ASN A C 1
ATOM 746 O O . ASN A 1 98 ? -5.329 -9.451 -7.137 1.00 86.50 98 ASN A O 1
ATOM 750 N N . TYR A 1 99 ? -3.657 -10.108 -5.788 1.00 91.19 99 TYR A N 1
ATOM 751 C CA . TYR A 1 99 ? -4.540 -10.436 -4.680 1.00 91.19 99 TYR A CA 1
ATOM 752 C C . TYR A 1 99 ? -5.144 -9.191 -4.049 1.00 91.19 99 TYR A C 1
ATOM 754 O O . TYR A 1 99 ? -4.456 -8.246 -3.660 1.00 91.19 99 TYR A O 1
ATOM 762 N N . LEU A 1 100 ? -6.456 -9.267 -3.867 1.00 93.94 100 LEU A N 1
ATOM 763 C CA . LEU A 1 100 ? -7.237 -8.345 -3.075 1.00 93.94 100 LEU A CA 1
ATOM 764 C C . LEU A 1 100 ? -7.840 -9.130 -1.918 1.00 93.94 100 LEU A C 1
ATOM 766 O O . LEU A 1 100 ? -8.656 -10.025 -2.119 1.00 93.94 100 LEU A O 1
ATOM 770 N N . PHE A 1 101 ? -7.386 -8.822 -0.708 1.00 95.94 101 PHE A N 1
ATOM 771 C CA . PHE A 1 101 ? -7.890 -9.475 0.492 1.00 95.94 101 PHE A CA 1
ATOM 772 C C . PHE A 1 101 ? -9.263 -8.920 0.864 1.00 95.94 101 PHE A C 1
ATOM 774 O O . PHE A 1 101 ? -9.475 -7.707 0.843 1.00 95.94 101 PHE A O 1
ATOM 781 N N . ASP A 1 102 ? -10.180 -9.813 1.226 1.00 96.56 102 ASP A N 1
ATOM 782 C CA . ASP A 1 102 ? -11.509 -9.448 1.703 1.00 96.56 102 ASP A CA 1
ATOM 783 C C . ASP A 1 102 ? -11.474 -9.105 3.199 1.00 96.56 102 ASP A C 1
ATOM 785 O O . ASP A 1 102 ? -11.012 -9.899 4.019 1.00 96.56 102 ASP A O 1
ATOM 789 N N . ASN A 1 103 ? -11.980 -7.923 3.553 1.00 97.44 103 ASN A N 1
ATOM 790 C CA . ASN A 1 103 ? -12.077 -7.455 4.933 1.00 97.44 103 ASN A CA 1
ATOM 791 C C . ASN A 1 103 ? -13.508 -7.505 5.496 1.00 97.44 103 ASN A C 1
ATOM 793 O O . ASN A 1 103 ? -13.730 -6.979 6.582 1.00 97.44 103 ASN A O 1
ATOM 797 N N . SER A 1 104 ? -14.464 -8.146 4.812 1.00 98.12 104 SER A N 1
ATOM 798 C CA . SER A 1 104 ? -15.856 -8.304 5.274 1.00 98.12 104 SER A CA 1
ATOM 799 C C . SER A 1 104 ? -15.949 -8.761 6.734 1.00 98.12 104 SER A C 1
ATOM 801 O O . SER A 1 104 ? -16.574 -8.088 7.548 1.00 98.12 104 SER A O 1
ATOM 803 N N . ARG A 1 105 ? -15.212 -9.815 7.103 1.00 98.25 105 ARG A N 1
ATOM 804 C CA . ARG A 1 105 ? -15.158 -10.348 8.475 1.00 98.25 105 ARG A CA 1
ATOM 805 C C . ARG A 1 105 ? -14.675 -9.329 9.498 1.00 98.25 105 ARG A C 1
ATOM 807 O O . ARG A 1 105 ? -15.164 -9.309 10.615 1.00 98.25 105 ARG A O 1
ATOM 814 N N . LEU A 1 106 ? -13.713 -8.482 9.131 1.00 97.75 106 LEU A N 1
ATOM 815 C CA . LEU A 1 106 ? -13.212 -7.426 10.012 1.00 97.75 106 LEU A CA 1
ATOM 816 C C . LEU A 1 106 ? -14.298 -6.367 10.255 1.00 97.75 106 LEU A C 1
ATOM 818 O O . LEU A 1 106 ? -14.490 -5.915 11.380 1.00 97.75 106 LEU A O 1
ATOM 822 N N . LEU A 1 107 ? -15.035 -6.011 9.202 1.00 97.81 107 LEU A N 1
ATOM 823 C CA . LEU A 1 107 ? -16.126 -5.039 9.259 1.00 97.81 107 LEU A CA 1
ATOM 824 C C . LEU A 1 107 ? -17.344 -5.578 10.025 1.00 97.81 107 LEU A C 1
ATOM 826 O O . LEU A 1 107 ? -17.999 -4.824 10.739 1.00 97.81 107 LEU A O 1
ATOM 830 N N . GLU A 1 108 ? -17.633 -6.876 9.914 1.00 97.69 108 GLU A N 1
ATOM 831 C CA . GLU A 1 108 ? -18.676 -7.569 10.686 1.00 97.69 108 GLU A CA 1
ATOM 832 C C . GLU A 1 108 ? -18.392 -7.552 12.194 1.00 97.69 108 GLU A C 1
ATOM 834 O O . GLU A 1 108 ? -19.320 -7.504 12.999 1.00 97.69 108 GLU A O 1
ATOM 839 N N . GLU A 1 109 ? -17.118 -7.497 12.594 1.00 97.69 109 GLU A N 1
ATOM 840 C CA . GLU A 1 109 ? -16.736 -7.269 13.989 1.00 97.69 109 GLU A CA 1
ATOM 841 C C . GLU A 1 109 ? -16.962 -5.814 14.444 1.00 97.69 109 GLU A C 1
ATOM 843 O O . GLU A 1 109 ? -16.733 -5.491 15.608 1.00 97.69 109 GLU A O 1
ATOM 848 N N . GLY A 1 110 ? -17.420 -4.914 13.574 1.00 96.81 110 GLY A N 1
ATOM 849 C CA . GLY A 1 110 ? -17.625 -3.503 13.903 1.00 96.81 110 GLY A CA 1
ATOM 850 C C . GLY A 1 110 ? -16.339 -2.677 13.922 1.00 96.81 110 GLY A C 1
ATOM 851 O O . GLY A 1 110 ? -16.355 -1.542 14.395 1.00 96.81 110 GLY A O 1
ATOM 852 N N . ILE A 1 111 ? -15.229 -3.215 13.404 1.00 96.94 111 ILE A N 1
ATOM 853 C CA . ILE A 1 111 ? -14.034 -2.415 13.125 1.00 96.94 111 ILE A CA 1
ATOM 854 C C . ILE A 1 111 ? -14.353 -1.475 11.960 1.00 96.94 111 ILE A C 1
ATOM 856 O O . ILE A 1 111 ? -14.922 -1.888 10.946 1.00 96.94 111 ILE A O 1
ATOM 860 N N . SER A 1 112 ? -13.979 -0.205 12.101 1.00 95.81 112 SER A N 1
ATOM 861 C CA . SER A 1 112 ? -14.197 0.810 11.071 1.00 95.81 112 SER A CA 1
ATOM 862 C C . SER A 1 112 ? -13.558 0.422 9.735 1.00 95.81 112 SER A C 1
ATOM 864 O O . SER A 1 112 ? -12.555 -0.295 9.671 1.00 95.81 112 SER A O 1
ATOM 866 N N . ALA A 1 113 ? -14.130 0.923 8.640 1.00 96.69 113 ALA A N 1
ATOM 867 C CA . ALA A 1 113 ? -13.512 0.773 7.329 1.00 96.69 113 ALA A CA 1
ATOM 868 C C . ALA A 1 113 ? -12.167 1.528 7.279 1.00 96.69 113 ALA A C 1
ATOM 870 O O . ALA A 1 113 ? -12.074 2.625 7.834 1.00 96.69 113 ALA A O 1
ATOM 871 N N . PRO A 1 114 ? -11.136 0.970 6.621 1.00 97.12 114 PRO A N 1
ATOM 872 C CA . PRO A 1 114 ? -9.859 1.655 6.467 1.00 97.12 114 PRO A CA 1
ATOM 873 C C . PRO A 1 114 ? -9.986 2.856 5.526 1.00 97.12 114 PRO A C 1
ATOM 875 O O . PRO A 1 114 ? -10.780 2.800 4.579 1.00 97.12 114 PRO A O 1
ATOM 878 N N . PRO A 1 115 ? -9.167 3.905 5.714 1.00 96.88 115 PRO A N 1
ATOM 879 C CA . PRO A 1 115 ? -9.038 4.958 4.714 1.00 96.88 115 PRO A CA 1
ATOM 880 C C . PRO A 1 115 ? -8.418 4.398 3.426 1.00 96.88 115 PRO A C 1
ATOM 882 O O . PRO A 1 115 ? -7.651 3.425 3.461 1.00 96.88 115 PRO A O 1
ATOM 885 N N . ARG A 1 116 ? -8.721 5.017 2.277 1.00 97.56 116 ARG A N 1
ATOM 886 C CA . ARG A 1 116 ? -8.058 4.646 1.020 1.00 97.56 116 ARG A CA 1
ATOM 887 C C . ARG A 1 116 ? -6.615 5.123 1.066 1.00 97.56 116 ARG A C 1
ATOM 889 O O . ARG A 1 116 ? -6.317 6.164 1.641 1.00 97.56 116 ARG A O 1
ATOM 896 N N . PHE A 1 117 ? -5.715 4.403 0.399 1.00 97.50 117 PHE A N 1
ATOM 897 C CA . PHE A 1 117 ? -4.306 4.808 0.346 1.00 97.50 117 PHE A CA 1
ATOM 898 C C . PHE A 1 117 ? -4.121 6.209 -0.254 1.00 97.50 117 PHE A C 1
ATOM 900 O O . PHE A 1 117 ? -3.308 6.992 0.224 1.00 97.50 117 PHE A O 1
ATOM 907 N N . THR A 1 118 ? -4.920 6.543 -1.266 1.00 98.00 118 THR A N 1
ATOM 908 C CA . THR A 1 118 ? -4.900 7.853 -1.926 1.00 98.00 118 THR A CA 1
ATOM 909 C C . THR A 1 118 ? -5.308 9.013 -1.020 1.00 98.00 118 THR A C 1
ATOM 911 O O . THR A 1 118 ? -4.978 10.146 -1.351 1.00 98.00 118 THR A O 1
ATOM 914 N N . ASP A 1 119 ? -5.994 8.752 0.098 1.00 96.88 119 ASP A N 1
ATOM 915 C CA . ASP A 1 119 ? -6.523 9.796 0.989 1.00 96.88 119 ASP A CA 1
ATOM 916 C C . ASP A 1 119 ? -5.453 10.359 1.936 1.00 96.88 119 ASP A C 1
ATOM 918 O O . ASP A 1 119 ? -5.651 11.418 2.520 1.00 96.88 119 ASP A O 1
ATOM 922 N N . TYR A 1 120 ? -4.333 9.649 2.103 1.00 96.19 120 TYR A N 1
ATOM 923 C CA . TYR A 1 120 ? -3.222 10.051 2.977 1.00 96.19 120 TYR A CA 1
ATOM 924 C C . TYR A 1 120 ? -1.850 9.986 2.285 1.00 96.19 120 TYR A C 1
ATOM 926 O O . TYR A 1 120 ? -0.809 10.178 2.918 1.00 96.19 120 TYR A O 1
ATOM 934 N N . LEU A 1 121 ? -1.827 9.691 0.981 1.00 96.69 121 LEU A N 1
ATOM 935 C CA . LEU A 1 121 ? -0.597 9.562 0.199 1.00 96.69 121 LEU A CA 1
ATOM 936 C C . LEU A 1 121 ? 0.210 10.864 0.157 1.00 96.69 121 LEU A C 1
ATOM 938 O O . LEU A 1 121 ? 1.437 10.827 0.159 1.00 96.69 121 LEU A O 1
ATOM 942 N N . ASP A 1 122 ? -0.455 12.012 0.127 1.00 96.94 122 ASP A N 1
ATOM 943 C CA . ASP A 1 122 ? 0.192 13.322 0.148 1.00 96.94 122 ASP A CA 1
ATOM 944 C C . ASP A 1 122 ? 1.011 13.543 1.426 1.00 96.94 122 ASP A C 1
ATOM 946 O O . ASP A 1 122 ? 2.155 13.995 1.350 1.00 96.94 122 ASP A O 1
ATOM 950 N N . VAL A 1 123 ? 0.484 13.129 2.581 1.00 95.62 123 VAL A N 1
ATOM 951 C CA . VAL A 1 123 ? 1.208 13.147 3.857 1.00 95.62 123 VAL A CA 1
ATOM 952 C C . VAL A 1 123 ? 2.431 12.231 3.792 1.00 95.62 123 VAL A C 1
ATOM 954 O O . VAL A 1 123 ? 3.509 12.614 4.256 1.00 95.62 123 VAL A O 1
ATOM 957 N N . CYS A 1 124 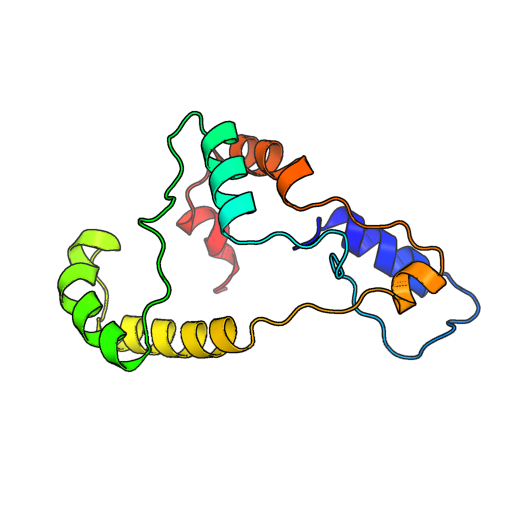? 2.315 11.048 3.174 1.00 94.25 124 CYS A N 1
ATOM 958 C CA . CYS A 1 124 ? 3.463 10.164 2.949 1.00 94.25 124 CYS A CA 1
ATOM 959 C C . CYS A 1 124 ? 4.536 10.847 2.087 1.00 94.25 124 CYS A C 1
ATOM 961 O O . CYS A 1 124 ? 5.693 10.893 2.493 1.00 94.25 124 CYS A O 1
ATOM 963 N N . VAL A 1 125 ? 4.156 11.437 0.947 1.00 94.56 125 VAL A N 1
ATOM 964 C CA . VAL A 1 125 ? 5.080 12.152 0.047 1.00 94.56 125 VAL A CA 1
ATOM 965 C C . VAL A 1 125 ? 5.791 13.293 0.775 1.00 94.56 125 VAL A C 1
ATOM 967 O O . VAL A 1 125 ? 7.014 13.415 0.688 1.00 94.56 125 VAL A O 1
ATOM 970 N N . GLN A 1 126 ? 5.047 14.106 1.526 1.00 94.56 126 GLN A N 1
ATOM 971 C CA . GLN A 1 126 ? 5.595 15.248 2.258 1.00 94.56 126 GLN A CA 1
ATOM 972 C C . GLN A 1 126 ? 6.559 14.803 3.363 1.00 94.56 126 GLN A C 1
ATOM 974 O O . GLN A 1 126 ? 7.688 15.296 3.432 1.00 94.56 126 GLN A O 1
ATOM 979 N N . SER A 1 127 ? 6.142 13.843 4.193 1.00 93.75 127 SER A N 1
ATOM 980 C CA . SER A 1 127 ? 6.928 13.356 5.336 1.00 93.75 127 SER A CA 1
ATOM 981 C C . SER A 1 127 ? 8.185 12.584 4.925 1.00 93.75 127 SER A C 1
ATOM 983 O O . SER A 1 127 ? 9.184 12.631 5.641 1.00 93.75 127 SER A O 1
ATOM 985 N N . SER A 1 128 ? 8.185 11.937 3.753 1.00 92.94 128 SER A N 1
ATOM 986 C CA . SER A 1 128 ? 9.353 11.218 3.230 1.00 92.94 128 SER A CA 1
ATOM 987 C C . SER A 1 128 ? 10.225 12.040 2.273 1.00 92.94 128 SER A C 1
ATOM 989 O O . SER A 1 128 ? 11.249 11.539 1.815 1.00 92.94 128 SER A O 1
ATOM 991 N N . SER A 1 129 ? 9.847 13.281 1.946 1.00 91.75 129 SER A N 1
ATOM 992 C CA . SER A 1 129 ? 10.488 14.088 0.887 1.00 91.75 129 SER A CA 1
ATOM 993 C C . SER A 1 129 ? 11.997 14.305 1.077 1.00 91.75 129 SER A C 1
ATOM 995 O O . SER A 1 129 ? 12.740 14.387 0.100 1.00 91.75 129 SER A O 1
ATOM 997 N N . ALA A 1 130 ? 12.463 14.356 2.328 1.00 92.75 130 ALA A N 1
ATOM 998 C CA . ALA A 1 130 ? 13.868 14.560 2.676 1.00 92.75 130 ALA A CA 1
ATOM 999 C C . ALA A 1 130 ? 14.666 13.254 2.865 1.00 92.75 130 ALA A C 1
ATOM 1001 O O . ALA A 1 130 ? 15.865 13.307 3.142 1.0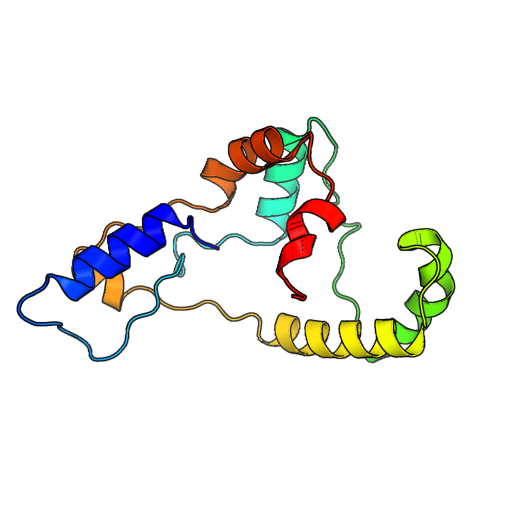0 92.75 130 ALA A O 1
ATOM 1002 N N . VAL A 1 131 ? 14.030 12.083 2.738 1.00 92.50 131 VAL A N 1
ATOM 1003 C CA . VAL A 1 131 ? 14.659 10.781 3.002 1.00 92.50 131 VAL A CA 1
ATOM 1004 C C . VAL A 1 131 ? 14.673 9.951 1.725 1.00 92.50 131 VAL A C 1
ATOM 1006 O O . VAL A 1 131 ? 13.632 9.584 1.186 1.00 92.50 131 VAL A O 1
ATOM 1009 N N . SER A 1 132 ? 15.867 9.611 1.242 1.00 89.12 132 SER A N 1
ATOM 1010 C CA . SER A 1 132 ? 16.007 8.781 0.044 1.00 89.12 132 SER A CA 1
ATOM 1011 C C . SER A 1 132 ? 15.470 7.362 0.269 1.00 89.12 132 SER A C 1
ATOM 1013 O O . SER A 1 132 ? 15.536 6.831 1.377 1.00 89.12 132 SER A O 1
ATOM 1015 N N . ILE A 1 133 ? 14.989 6.712 -0.795 1.00 85.38 133 ILE A N 1
ATOM 1016 C CA . ILE A 1 133 ? 14.501 5.322 -0.731 1.00 85.38 133 ILE A CA 1
ATOM 1017 C C . ILE A 1 133 ? 15.550 4.370 -0.115 1.00 85.38 133 ILE A C 1
ATOM 1019 O O . ILE A 1 133 ? 15.188 3.636 0.803 1.00 85.38 133 ILE A O 1
ATOM 1023 N N . PRO A 1 134 ? 16.847 4.398 -0.502 1.00 84.00 134 PRO A N 1
ATOM 1024 C CA . PRO A 1 134 ? 17.850 3.544 0.141 1.00 84.00 134 PRO A CA 1
ATOM 1025 C C . PRO A 1 134 ? 17.984 3.764 1.652 1.00 84.00 134 PRO A C 1
ATOM 1027 O O . PRO A 1 134 ? 18.235 2.809 2.382 1.00 84.00 134 PRO A O 1
ATOM 1030 N N . ALA A 1 135 ? 17.805 5.000 2.134 1.00 89.12 135 ALA A N 1
ATOM 1031 C CA . ALA A 1 135 ? 17.835 5.291 3.565 1.00 89.12 135 ALA A CA 1
ATOM 1032 C C . ALA A 1 135 ? 16.591 4.744 4.286 1.00 89.12 135 ALA A C 1
ATOM 1034 O O . ALA A 1 135 ? 16.714 4.211 5.387 1.00 89.12 135 ALA A O 1
ATOM 1035 N N . GLN A 1 136 ? 15.412 4.805 3.654 1.00 87.38 136 GLN A N 1
ATOM 1036 C CA . GLN A 1 136 ? 14.182 4.212 4.197 1.00 87.38 136 GLN A CA 1
ATOM 1037 C C . GLN A 1 136 ? 14.283 2.679 4.296 1.00 87.38 136 GLN A C 1
ATOM 1039 O O . GLN A 1 136 ? 13.844 2.099 5.282 1.00 87.38 136 GLN A O 1
ATOM 1044 N N . MET A 1 137 ? 14.938 2.038 3.322 1.00 87.56 137 MET A N 1
ATOM 1045 C CA . MET A 1 137 ? 15.116 0.579 3.255 1.00 87.56 137 MET A CA 1
ATOM 1046 C C . MET A 1 137 ? 16.314 0.051 4.063 1.00 87.56 137 MET A C 1
ATOM 1048 O O . MET A 1 137 ? 16.594 -1.148 4.054 1.00 87.56 137 MET A O 1
ATOM 1052 N N . GLN A 1 138 ? 17.069 0.910 4.759 1.00 87.56 138 GLN A N 1
ATOM 1053 C CA . GLN A 1 138 ? 18.321 0.512 5.418 1.00 87.56 138 GLN A CA 1
ATOM 1054 C C . GLN A 1 138 ? 18.119 -0.534 6.534 1.00 87.56 138 GLN A C 1
ATOM 1056 O O . GLN A 1 138 ? 19.064 -1.230 6.915 1.00 87.56 138 GLN A O 1
ATOM 1061 N N . TRP A 1 139 ? 16.902 -0.639 7.070 1.00 82.06 139 TRP A N 1
ATOM 1062 C CA . TRP A 1 139 ? 16.543 -1.592 8.121 1.00 82.06 139 TRP A CA 1
ATOM 1063 C C . TRP A 1 139 ? 15.927 -2.890 7.587 1.00 82.06 139 TRP A C 1
ATOM 1065 O O . TRP A 1 139 ? 15.850 -3.848 8.345 1.00 82.06 139 TRP A O 1
ATOM 1075 N N . ASP A 1 140 ? 15.580 -2.961 6.298 1.00 78.44 140 ASP A N 1
ATOM 1076 C CA . ASP A 1 140 ? 14.941 -4.144 5.698 1.00 78.44 140 ASP A CA 1
ATOM 1077 C C . ASP A 1 140 ? 15.911 -5.330 5.537 1.00 78.44 140 ASP A C 1
ATOM 1079 O O . ASP A 1 140 ? 15.482 -6.469 5.358 1.00 78.44 140 ASP A O 1
ATOM 1083 N N . PHE A 1 141 ? 17.225 -5.073 5.585 1.00 70.81 141 PHE A N 1
ATOM 1084 C CA . PHE A 1 141 ? 18.283 -6.062 5.326 1.00 70.81 141 PHE A CA 1
ATOM 1085 C C . PHE A 1 141 ? 19.252 -6.278 6.501 1.00 70.81 141 PHE A C 1
ATOM 1087 O O . PHE A 1 141 ? 20.335 -6.832 6.294 1.00 70.81 141 PHE A O 1
ATOM 1094 N N . LYS A 1 142 ? 18.911 -5.808 7.706 1.00 68.88 142 LYS A N 1
ATOM 1095 C CA . LYS A 1 142 ? 19.665 -6.112 8.934 1.00 68.88 142 LYS A CA 1
ATOM 1096 C C . LYS A 1 142 ? 19.080 -7.332 9.628 1.00 68.88 142 LYS A C 1
ATOM 1098 O O . LYS A 1 142 ? 19.897 -8.140 10.118 1.00 68.88 142 LYS A O 1
#

Sequence (142 aa):
MIPVDYCAEALIGLALKPCLGHSLYHISAGHRAACTFGEIDEAFARANGAAPVGERYRKVEVDDLKELAKSFESRIGPANPRLVLRALRLYSGFADLNYLFDNSRLLEEGISAPPRFTDYLDVCVQSSSAVSIPAQMQWDFK

Secondary structure (DSSP, 8-state):
---HHHHHHHHHHHHT-SS-S-S----S-HHHH---HHHHHHHHHHHTTS---GGG-----GGGHHHHGGGHHHHH-S--HHHHHHHHHHHHHHHHH------HHHHHTTPPPPPPGGGTHHHHHHHHTTS-HHHHGGGTT-

Radius of gyration: 18.81 Å; chains: 1; bounding box: 45×36×47 Å

Organism: Pseudomonas aeruginosa (strain ATCC 15692 / DSM 22644 / CIP 104116 / JCM 14847 / LMG 12228 / 1C / PRS 101 / PAO1) (NCBI:txid208964)

Foldseek 3Di:
DFDPVLVVLLVCLQVPDPDAPDPDADSALAPPQEDDPQLVQVLLCVLVVHDGCPPVDDQDDLVCVVVCLVCCCVPPNDDDSVVVNVVVNVVSVVVVVVDGDHRPSSVVSVRDRTHHCSVCVSVVCVVCVVPDPCRVCVPVPD